Protein AF-A0A1Y1M3N1-F1 (afdb_monomer)

Nearest PDB structures (foldseek):
  8trt-assembly2_D  TM=4.903E-01  e=4.938E-02  Homo sapiens

Radius of gyration: 24.14 Å; Cα contacts (8 Å, |Δi|>4): 276; chains: 1; bounding box: 66×40×67 Å

Secondary structure (DSSP, 8-state):
---PPPP-------S-HHHHHHHHHHHSTTTS--PPEEE-S-SGGGGGGSTTS--B-TTEEEEEETTT--EEEEEPTTEEE-SBTT-EEEPPTTEEE-STT-EEEPSSTTEEEPSS-BSGGGEEEPTTEEE-TTS-EEEHHHHHHHHHTSS---

Sequence (154 aa):
MLSSSPGEYYSYLLDSFEEFESLARRALHVDIKDGDYLSLGSSAPCNKLCATGNCCDDNAVCTCGTSTGHYTCLCNPGYYGSGLRNSCFACPSGSFADGPNSCLPCPDVHHVTTPPALGIKSCQCKTGYRATDRNGCESKLTFFRGIALAGVVH

pLDDT: mean 74.75, std 17.83, range [34.12, 93.56]

Structure (mmCIF, N/CA/C/O backbone):
data_AF-A0A1Y1M3N1-F1
#
_entry.id   AF-A0A1Y1M3N1-F1
#
loop_
_atom_site.group_PDB
_atom_site.id
_atom_site.type_symbol
_atom_site.label_atom_id
_atom_site.label_alt_id
_atom_site.label_comp_id
_atom_site.label_asym_id
_atom_site.label_entity_id
_atom_site.label_seq_id
_atom_site.pdbx_PDB_ins_code
_atom_site.Cartn_x
_atom_site.Cartn_y
_atom_site.Cartn_z
_atom_site.occupancy
_atom_site.B_iso_or_equiv
_atom_site.auth_seq_id
_atom_site.auth_comp_id
_atom_site.auth_asym_id
_atom_site.auth_at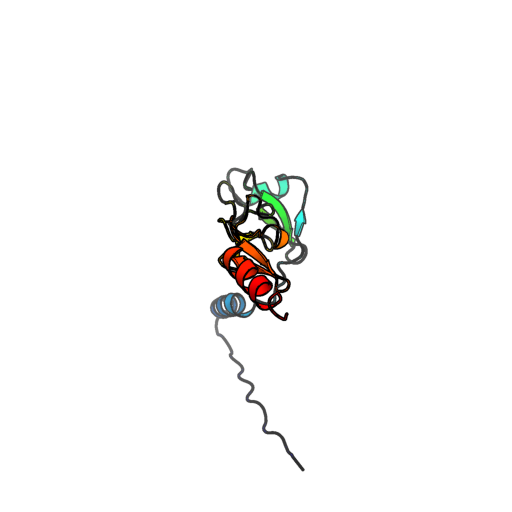om_id
_atom_site.pdbx_PDB_model_num
ATOM 1 N N . MET A 1 1 ? 32.791 -8.042 45.877 1.00 34.12 1 MET A N 1
ATOM 2 C CA . MET A 1 1 ? 33.161 -7.836 44.464 1.00 34.12 1 MET A CA 1
ATOM 3 C C . MET A 1 1 ? 32.311 -8.782 43.632 1.00 34.12 1 MET A C 1
ATOM 5 O O . MET A 1 1 ? 32.522 -9.984 43.720 1.00 34.12 1 MET A O 1
ATOM 9 N N . LEU A 1 2 ? 31.284 -8.265 42.949 1.00 37.31 2 LEU A N 1
ATOM 10 C CA . LEU A 1 2 ? 30.498 -9.035 41.981 1.00 37.31 2 LEU A CA 1
ATOM 11 C C . LEU A 1 2 ? 31.353 -9.220 40.723 1.00 37.31 2 LEU A C 1
ATOM 13 O O . LEU A 1 2 ? 31.796 -8.230 40.148 1.00 37.31 2 LEU A O 1
ATOM 17 N N . SER A 1 3 ? 31.573 -10.465 40.311 1.00 35.78 3 SER A N 1
ATOM 18 C CA . SER A 1 3 ? 32.058 -10.796 38.972 1.00 35.78 3 SER A CA 1
ATOM 19 C C . SER A 1 3 ? 30.894 -11.454 38.243 1.00 35.78 3 SER A C 1
ATOM 21 O O . SER A 1 3 ? 30.459 -12.537 38.634 1.00 35.78 3 SER A O 1
ATOM 23 N N . SER A 1 4 ? 30.317 -10.749 37.273 1.00 47.94 4 SER A N 1
ATOM 24 C CA . SER A 1 4 ? 29.205 -11.245 36.462 1.00 47.94 4 SER A CA 1
ATOM 25 C C . SER A 1 4 ? 29.659 -12.443 35.621 1.00 47.94 4 SER A C 1
ATOM 27 O O . SER A 1 4 ? 30.760 -12.437 35.072 1.00 47.94 4 SER A O 1
ATOM 29 N N . SER A 1 5 ? 28.814 -13.469 35.526 1.00 55.81 5 SER A N 1
ATOM 30 C CA . SER A 1 5 ? 29.020 -14.637 34.668 1.00 55.81 5 SER A CA 1
ATOM 31 C C . SER A 1 5 ? 29.137 -14.221 33.192 1.00 55.81 5 SER A C 1
ATOM 33 O O . SER A 1 5 ? 28.406 -13.325 32.760 1.00 55.81 5 SER A O 1
ATOM 35 N N . PRO A 1 6 ? 30.030 -14.844 32.399 1.00 52.22 6 PRO A N 1
ATOM 36 C CA . PRO A 1 6 ? 30.102 -14.563 30.975 1.00 52.22 6 PRO A CA 1
ATOM 37 C C . PRO A 1 6 ? 28.817 -15.053 30.302 1.00 52.22 6 PRO A C 1
ATOM 39 O O . PRO A 1 6 ? 28.417 -16.202 30.478 1.00 52.22 6 PRO A O 1
ATOM 42 N N . GLY A 1 7 ? 28.153 -14.160 29.567 1.00 46.22 7 GLY A N 1
ATOM 43 C CA . GLY A 1 7 ? 27.030 -14.524 28.712 1.00 46.22 7 GLY A CA 1
ATOM 44 C C . GLY A 1 7 ? 27.517 -15.457 27.609 1.00 46.22 7 GLY A C 1
ATOM 45 O O . GLY A 1 7 ? 28.456 -15.120 26.889 1.00 46.22 7 GLY A O 1
ATOM 46 N N . GLU A 1 8 ? 26.897 -16.628 27.513 1.00 49.09 8 GLU A N 1
ATOM 47 C CA . GLU A 1 8 ? 27.147 -17.623 26.473 1.00 49.09 8 GLU A CA 1
ATOM 48 C C . GLU A 1 8 ? 26.954 -16.982 25.087 1.00 49.09 8 GLU A C 1
ATOM 50 O O . GLU A 1 8 ? 25.835 -16.686 24.664 1.00 49.09 8 GLU A O 1
ATOM 55 N N . TYR A 1 9 ? 28.058 -16.726 24.383 1.00 51.78 9 TYR A N 1
ATOM 56 C CA . TYR A 1 9 ? 28.035 -16.336 22.976 1.00 51.78 9 TYR A CA 1
ATOM 57 C C . TYR A 1 9 ? 27.893 -17.606 22.135 1.00 51.78 9 TYR A C 1
ATOM 59 O O . TYR A 1 9 ? 28.860 -18.337 21.933 1.00 51.78 9 TYR A O 1
ATOM 67 N N . TYR A 1 10 ? 26.688 -17.869 21.633 1.00 54.44 10 TYR A N 1
ATOM 68 C CA . TYR A 1 10 ? 26.460 -18.932 20.657 1.00 54.44 10 TYR A CA 1
ATOM 69 C C . TYR A 1 10 ? 26.847 -18.427 19.263 1.00 54.44 10 TYR A C 1
ATOM 71 O O . TYR A 1 10 ? 26.125 -17.632 18.6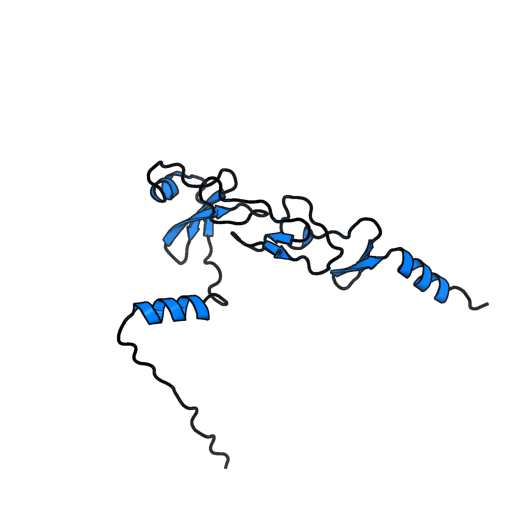60 1.00 54.44 10 TYR A O 1
ATOM 79 N N . SER A 1 11 ? 27.998 -18.862 18.747 1.00 53.69 11 SER A N 1
ATOM 80 C CA . SER A 1 11 ? 28.362 -18.674 17.343 1.00 53.69 11 SER A CA 1
ATOM 81 C C . SER A 1 11 ? 27.887 -19.876 16.528 1.00 53.69 11 SER A C 1
ATOM 83 O O . SER A 1 11 ? 28.303 -21.010 16.754 1.00 53.69 11 SER A O 1
ATOM 85 N N . TYR A 1 12 ? 27.004 -19.625 15.565 1.00 51.41 12 TYR A N 1
ATOM 86 C CA . TYR A 1 12 ? 26.579 -20.625 14.590 1.00 51.41 12 TYR A CA 1
ATOM 87 C C . TYR A 1 12 ? 27.337 -20.371 13.288 1.00 51.41 12 TYR A C 1
ATOM 89 O O . TYR A 1 12 ? 27.142 -19.344 12.640 1.00 51.41 12 TYR A O 1
ATOM 97 N N . LEU A 1 13 ? 28.230 -21.289 12.924 1.00 52.56 13 LEU A N 1
ATOM 98 C CA . LEU A 1 13 ? 28.787 -21.366 11.576 1.00 52.56 13 LEU A CA 1
ATOM 99 C C . LEU A 1 13 ? 27.822 -22.205 10.741 1.00 52.56 13 LEU A C 1
ATOM 101 O O . LEU A 1 13 ? 27.695 -23.403 10.975 1.00 52.56 13 LEU A O 1
ATOM 105 N N . LEU A 1 14 ? 27.104 -21.563 9.822 1.00 52.31 14 LEU A N 1
ATOM 106 C CA . LEU A 1 14 ? 26.238 -22.257 8.873 1.00 52.31 14 LEU A CA 1
ATOM 107 C C . LEU A 1 14 ? 27.027 -22.537 7.592 1.00 52.31 14 LEU A C 1
ATOM 109 O O . LEU A 1 14 ? 27.662 -21.637 7.045 1.00 52.31 14 LEU A O 1
ATOM 113 N N . ASP A 1 15 ? 26.965 -23.781 7.119 1.00 57.00 15 ASP A N 1
ATOM 114 C CA . ASP A 1 15 ? 27.661 -24.258 5.915 1.00 57.00 15 ASP A CA 1
ATOM 115 C C . ASP A 1 15 ? 27.052 -23.723 4.603 1.00 57.00 15 ASP A C 1
ATOM 117 O O . ASP A 1 15 ? 27.655 -23.855 3.537 1.00 57.00 15 ASP A O 1
ATOM 121 N N . SER A 1 16 ? 25.871 -23.090 4.646 1.00 56.81 16 SER A N 1
ATOM 122 C CA . SER A 1 16 ? 25.242 -22.495 3.463 1.00 56.81 16 SER A CA 1
ATOM 123 C C . SER A 1 16 ? 24.483 -21.199 3.769 1.00 56.81 16 SER A C 1
ATOM 125 O O . SER A 1 16 ? 23.868 -21.027 4.822 1.00 56.81 16 SER A O 1
ATOM 127 N N . PHE A 1 17 ? 24.532 -20.266 2.817 1.00 57.75 17 PHE A N 1
ATOM 128 C CA . PHE A 1 17 ? 23.935 -18.929 2.923 1.00 57.75 17 PHE A CA 1
ATOM 129 C C . PHE A 1 17 ? 22.392 -18.947 2.849 1.00 57.75 17 PHE A C 1
ATOM 131 O O . PHE A 1 17 ? 21.744 -17.987 3.258 1.00 57.75 17 PHE A O 1
ATOM 138 N N . GLU A 1 18 ? 21.804 -20.045 2.362 1.00 57.31 18 GLU A N 1
ATOM 139 C CA . GLU A 1 18 ? 20.361 -20.199 2.128 1.00 57.31 18 GLU A CA 1
ATOM 140 C C . GLU A 1 18 ? 19.569 -20.320 3.443 1.00 57.31 18 GLU A C 1
ATOM 142 O O . GLU A 1 18 ? 18.541 -19.664 3.633 1.00 57.31 18 GLU A O 1
ATOM 147 N N . GLU A 1 19 ? 20.089 -21.073 4.418 1.00 52.59 19 GLU A N 1
ATOM 148 C CA . GLU A 1 19 ? 19.471 -21.164 5.746 1.00 52.59 19 GLU A CA 1
ATOM 149 C C . GLU A 1 19 ? 19.604 -19.849 6.525 1.00 52.59 19 GLU A C 1
ATOM 151 O O . GLU A 1 19 ? 18.653 -19.440 7.200 1.00 52.59 19 GLU A O 1
ATOM 156 N N . PHE A 1 20 ? 20.722 -19.129 6.364 1.00 58.88 20 PHE A N 1
ATOM 157 C CA . PHE A 1 20 ? 20.910 -17.802 6.958 1.00 58.88 20 PHE A CA 1
ATOM 158 C C . PHE A 1 20 ? 19.911 -16.783 6.395 1.00 58.88 20 PHE A C 1
ATOM 160 O O . PHE A 1 20 ? 19.328 -16.012 7.153 1.00 58.88 20 PHE A O 1
ATOM 167 N N . GLU A 1 21 ? 19.650 -16.810 5.086 1.00 54.72 21 GLU A N 1
ATOM 168 C CA . GLU A 1 21 ? 18.663 -15.944 4.433 1.00 54.72 21 GLU A CA 1
ATOM 169 C C . GLU A 1 21 ? 17.241 -16.205 4.954 1.00 54.72 21 GLU A C 1
ATOM 171 O O . GLU A 1 21 ? 16.486 -15.262 5.197 1.00 54.72 21 GLU A O 1
ATOM 176 N N . SER A 1 22 ? 16.881 -17.469 5.202 1.00 55.78 22 SER A N 1
ATOM 177 C CA . SER A 1 22 ? 15.572 -17.830 5.764 1.00 55.78 22 SER A CA 1
ATOM 178 C C . SER A 1 22 ? 15.392 -17.354 7.217 1.00 55.78 22 SER A C 1
ATOM 180 O O . SER A 1 22 ? 14.335 -16.824 7.578 1.00 55.78 22 SER A O 1
ATOM 182 N N . LEU A 1 23 ? 16.446 -17.463 8.036 1.00 52.00 23 LEU A N 1
ATOM 183 C CA . LEU A 1 23 ? 16.475 -17.009 9.429 1.00 52.00 23 LEU A CA 1
ATOM 184 C C . LEU A 1 23 ? 16.499 -15.481 9.529 1.00 52.00 23 LEU A C 1
ATOM 186 O O . LEU A 1 23 ? 15.720 -14.912 10.293 1.00 52.00 23 LEU A O 1
ATOM 190 N N . ALA A 1 24 ? 17.312 -14.810 8.711 1.00 56.72 24 ALA A N 1
ATOM 191 C CA . ALA A 1 24 ? 17.351 -13.355 8.614 1.00 56.72 24 ALA A CA 1
ATOM 192 C C . ALA A 1 24 ? 16.008 -12.794 8.121 1.00 56.72 24 ALA A C 1
ATOM 194 O O . ALA A 1 24 ? 15.491 -11.843 8.702 1.00 56.72 24 ALA A O 1
ATOM 195 N N . ARG A 1 25 ? 15.363 -13.423 7.128 1.00 55.12 25 ARG A N 1
ATOM 196 C CA . ARG A 1 25 ? 14.015 -13.023 6.691 1.00 55.12 25 ARG A CA 1
ATOM 197 C C . ARG A 1 25 ? 12.973 -13.176 7.795 1.00 55.12 25 ARG A C 1
ATOM 199 O O . ARG A 1 25 ? 12.087 -12.337 7.883 1.00 55.12 25 ARG A O 1
ATOM 206 N N . ARG A 1 26 ? 13.062 -14.195 8.653 1.00 52.09 26 ARG A N 1
ATOM 207 C CA . ARG A 1 26 ? 12.084 -14.402 9.734 1.00 52.09 26 ARG A CA 1
ATOM 208 C C . ARG A 1 26 ? 12.343 -13.529 10.969 1.00 52.09 26 ARG A C 1
ATOM 210 O O . ARG A 1 26 ? 11.383 -13.123 11.613 1.00 52.09 26 ARG A O 1
ATOM 217 N N . ALA A 1 27 ? 13.605 -13.246 11.294 1.00 46.75 27 ALA A N 1
ATOM 218 C CA . ALA A 1 27 ? 13.995 -12.502 12.494 1.00 46.75 27 ALA A CA 1
ATOM 219 C C . ALA A 1 27 ? 14.104 -10.980 12.283 1.00 46.75 27 ALA A C 1
ATOM 221 O O . ALA A 1 27 ? 13.883 -10.229 13.226 1.00 46.75 27 ALA A O 1
ATOM 222 N N . LEU A 1 28 ? 14.412 -10.511 11.067 1.00 48.47 28 LEU A N 1
ATOM 223 C CA . LEU A 1 28 ? 14.685 -9.090 10.796 1.00 48.47 28 LEU A CA 1
ATOM 224 C C . LEU A 1 28 ? 13.483 -8.308 10.232 1.00 48.47 28 LEU A C 1
ATOM 226 O O . LEU A 1 28 ? 13.585 -7.105 10.009 1.00 48.47 28 LEU A O 1
ATOM 230 N N . HIS A 1 29 ? 12.330 -8.955 10.034 1.00 52.72 29 HIS A N 1
ATOM 231 C CA . HIS A 1 29 ? 11.128 -8.312 9.477 1.00 52.72 29 HIS A CA 1
ATOM 232 C C . HIS A 1 29 ? 10.360 -7.411 10.457 1.00 52.72 29 HIS A C 1
ATOM 234 O O . HIS A 1 29 ? 9.329 -6.859 10.084 1.00 52.72 29 HIS A O 1
ATOM 240 N N . VAL A 1 30 ? 10.827 -7.264 11.700 1.00 46.06 30 VAL A N 1
ATOM 241 C CA . VAL A 1 30 ? 10.167 -6.406 12.700 1.00 46.06 30 VAL A CA 1
ATOM 242 C C . VAL A 1 30 ? 10.818 -5.015 12.781 1.00 46.06 30 VAL A C 1
ATOM 244 O O . VAL A 1 30 ? 10.135 -4.056 13.123 1.00 46.06 30 VAL A O 1
ATOM 247 N N . ASP A 1 31 ? 12.090 -4.876 12.377 1.00 41.03 31 ASP A N 1
ATOM 248 C CA . ASP A 1 31 ? 12.854 -3.619 12.488 1.00 41.03 31 ASP A CA 1
ATOM 249 C C . ASP A 1 31 ? 13.414 -3.081 11.162 1.00 41.03 31 ASP A C 1
ATOM 251 O O . ASP A 1 31 ? 13.922 -1.955 11.127 1.00 41.03 31 ASP A O 1
ATOM 255 N N . ILE A 1 32 ? 13.305 -3.819 10.048 1.00 45.81 32 ILE A N 1
ATOM 256 C CA . ILE A 1 32 ? 13.466 -3.192 8.733 1.00 45.81 32 ILE A CA 1
ATOM 257 C C . ILE A 1 32 ? 12.242 -2.302 8.555 1.00 45.81 32 ILE A C 1
ATOM 259 O O . ILE A 1 32 ? 11.183 -2.751 8.126 1.00 45.81 32 ILE A O 1
ATOM 263 N N . LYS A 1 33 ? 12.388 -1.025 8.924 1.00 47.56 33 LYS A N 1
ATOM 264 C CA . LYS A 1 33 ? 11.523 0.027 8.404 1.00 47.56 33 LYS A CA 1
ATOM 265 C C . LYS A 1 33 ? 11.469 -0.202 6.907 1.00 47.56 33 LYS A C 1
ATOM 267 O O . LYS A 1 33 ? 12.521 -0.153 6.273 1.00 47.56 33 LYS A O 1
ATOM 272 N N . ASP A 1 34 ? 10.289 -0.548 6.401 1.00 54.25 34 ASP A N 1
ATOM 273 C CA . ASP A 1 34 ? 10.023 -0.680 4.975 1.00 54.25 34 ASP A CA 1
ATOM 274 C C . ASP A 1 34 ? 10.661 0.553 4.323 1.00 54.25 34 ASP A C 1
ATOM 276 O O . ASP A 1 34 ? 10.259 1.677 4.630 1.00 54.25 34 ASP A O 1
ATOM 280 N N . GLY A 1 35 ? 11.801 0.354 3.645 1.00 57.03 35 GLY A N 1
ATOM 281 C CA . GLY A 1 35 ? 12.737 1.449 3.370 1.00 57.03 35 GLY A CA 1
ATOM 282 C C . GLY A 1 35 ? 12.020 2.573 2.636 1.00 57.03 35 GLY A C 1
ATOM 283 O O . GLY A 1 35 ? 11.109 2.288 1.872 1.00 57.03 35 GLY A O 1
ATOM 284 N N . ASP A 1 36 ? 12.385 3.838 2.856 1.00 73.88 36 ASP A N 1
ATOM 285 C CA . ASP A 1 36 ? 11.640 4.958 2.272 1.00 73.88 36 ASP A CA 1
ATOM 286 C C . ASP A 1 36 ? 11.421 4.748 0.763 1.00 73.88 36 ASP A C 1
ATOM 288 O O . ASP A 1 36 ? 12.379 4.572 0.002 1.00 73.88 36 ASP A O 1
ATOM 292 N N . TYR A 1 37 ? 10.161 4.737 0.324 1.00 80.62 37 TYR A N 1
ATOM 293 C CA . TYR A 1 37 ? 9.815 4.557 -1.083 1.00 80.62 37 TYR A CA 1
ATOM 294 C C . TYR A 1 37 ? 9.549 5.900 -1.733 1.00 80.62 37 TYR A C 1
ATOM 296 O O . TYR A 1 37 ? 8.669 6.655 -1.318 1.00 80.62 37 TYR A O 1
ATOM 304 N N . LEU A 1 38 ? 10.267 6.166 -2.818 1.00 84.88 38 LEU A N 1
ATOM 305 C CA . LEU A 1 38 ? 10.029 7.343 -3.634 1.00 84.88 38 LEU A CA 1
ATOM 306 C C . LEU A 1 38 ? 9.070 6.997 -4.772 1.00 84.88 38 LEU A C 1
ATOM 308 O O . LEU A 1 38 ? 9.374 6.150 -5.612 1.00 84.88 38 LEU A O 1
ATOM 312 N N . SER A 1 39 ? 7.928 7.680 -4.824 1.00 87.12 39 SER A N 1
ATOM 313 C CA . SER A 1 39 ? 7.009 7.594 -5.964 1.00 87.12 39 SER A CA 1
ATOM 314 C C . SER A 1 39 ? 7.645 8.212 -7.209 1.00 87.12 39 SER A C 1
ATOM 316 O O . SER A 1 39 ? 8.077 9.362 -7.179 1.00 87.12 39 SER A O 1
ATOM 318 N N . LEU A 1 40 ? 7.688 7.460 -8.313 1.00 85.62 40 LEU A N 1
ATOM 319 C CA . LEU A 1 40 ? 8.401 7.870 -9.531 1.00 85.62 40 LEU A CA 1
ATOM 320 C C . LEU A 1 40 ? 7.541 8.662 -10.524 1.00 85.62 40 LEU A C 1
ATOM 322 O O . LEU A 1 40 ? 8.056 9.145 -11.529 1.00 85.62 40 LEU A O 1
ATOM 326 N N . GLY A 1 41 ? 6.228 8.764 -10.293 1.00 82.62 41 GLY A N 1
ATOM 327 C CA . GLY A 1 41 ? 5.290 9.470 -11.179 1.00 82.62 41 GLY A CA 1
ATOM 328 C C . GLY A 1 41 ? 5.114 8.846 -12.573 1.00 82.62 41 GLY A C 1
ATOM 329 O O . GLY A 1 41 ? 4.360 9.369 -13.387 1.00 82.62 41 GLY A O 1
ATOM 330 N N . SER A 1 42 ? 5.789 7.729 -12.858 1.00 87.31 42 SER A N 1
ATOM 331 C CA . SER A 1 42 ? 5.722 6.982 -14.114 1.00 87.31 42 SER A CA 1
ATOM 332 C C . SER A 1 42 ? 5.841 5.484 -13.843 1.00 87.31 42 SER A C 1
ATOM 334 O O . SER A 1 42 ? 6.622 5.064 -12.991 1.00 87.31 42 SER A O 1
ATOM 336 N N . SER A 1 43 ? 5.094 4.671 -14.592 1.00 87.88 43 SER A N 1
ATOM 337 C CA . SER A 1 43 ? 5.143 3.204 -14.521 1.00 87.88 43 SER A CA 1
ATOM 338 C C . SER A 1 43 ? 6.284 2.589 -15.339 1.00 87.88 43 SER A C 1
ATOM 340 O O . SER A 1 43 ? 6.576 1.404 -15.184 1.00 87.88 43 SER A O 1
ATOM 342 N N . ALA A 1 44 ? 6.967 3.376 -16.183 1.00 90.50 44 ALA A N 1
ATOM 343 C CA . ALA A 1 44 ? 7.999 2.876 -17.093 1.00 90.50 44 ALA A CA 1
ATOM 344 C C . ALA A 1 44 ? 9.133 2.085 -16.402 1.00 90.50 44 ALA A C 1
ATOM 346 O O . ALA A 1 44 ? 9.499 1.028 -16.922 1.00 90.50 44 ALA A O 1
ATOM 347 N N . PRO A 1 45 ? 9.661 2.506 -15.233 1.00 91.00 45 PRO A N 1
ATOM 348 C CA . PRO A 1 45 ? 10.680 1.740 -14.509 1.00 91.00 45 PRO A CA 1
ATOM 349 C C . PRO A 1 45 ? 10.169 0.376 -14.024 1.00 91.00 45 PRO A C 1
ATOM 351 O O . PRO A 1 45 ? 10.894 -0.617 -14.081 1.00 91.00 45 PRO A O 1
ATOM 354 N N . CYS A 1 46 ? 8.896 0.304 -13.630 1.00 92.88 46 CYS A N 1
ATOM 355 C CA . CYS A 1 46 ? 8.253 -0.919 -13.154 1.00 92.88 46 CYS A CA 1
ATOM 356 C C . CYS A 1 46 ? 7.800 -1.858 -14.281 1.00 92.88 46 CYS A C 1
ATOM 358 O O . CYS A 1 46 ? 7.466 -3.009 -14.015 1.00 92.88 46 CYS A O 1
ATOM 360 N N . ASN A 1 47 ? 7.831 -1.436 -15.549 1.00 91.88 47 ASN A N 1
ATOM 361 C CA . ASN A 1 47 ? 7.455 -2.297 -16.678 1.00 91.88 47 ASN A CA 1
ATOM 362 C C . ASN A 1 47 ? 8.365 -3.520 -16.845 1.00 91.88 47 ASN A C 1
ATOM 364 O O . ASN A 1 47 ? 7.975 -4.472 -17.510 1.00 91.88 47 ASN A O 1
ATOM 368 N N . LYS A 1 48 ? 9.562 -3.505 -16.246 1.00 90.00 48 LYS A N 1
ATOM 369 C CA . LYS A 1 48 ? 10.495 -4.640 -16.254 1.00 90.00 48 LYS A CA 1
ATOM 370 C C . LYS A 1 48 ? 10.207 -5.679 -15.166 1.00 90.00 48 LYS A C 1
ATOM 372 O O . LYS A 1 48 ? 10.861 -6.715 -15.150 1.00 90.00 48 LYS A O 1
ATOM 377 N N . LEU A 1 49 ? 9.248 -5.422 -14.273 1.00 89.56 49 LEU A N 1
ATOM 378 C CA . LEU A 1 49 ? 8.870 -6.354 -13.204 1.00 89.56 49 LEU A CA 1
ATOM 379 C C . LEU A 1 49 ? 8.060 -7.557 -13.724 1.00 89.56 49 LEU A C 1
ATOM 381 O O . LEU A 1 49 ? 7.843 -8.516 -12.992 1.00 89.56 49 LEU A O 1
ATOM 385 N N . CYS A 1 50 ? 7.608 -7.519 -14.979 1.00 89.25 50 CYS A N 1
ATOM 386 C CA . CYS A 1 50 ? 6.813 -8.558 -15.623 1.00 89.25 50 CYS A CA 1
ATOM 387 C C . CYS A 1 50 ? 7.066 -8.578 -17.140 1.00 89.25 50 CYS A C 1
ATOM 389 O O . CYS A 1 50 ? 7.525 -7.597 -17.720 1.00 89.25 50 CYS A O 1
ATOM 391 N N . ALA A 1 51 ? 6.736 -9.687 -17.808 1.00 88.88 51 ALA A N 1
ATOM 392 C CA . ALA A 1 51 ? 7.015 -9.866 -19.238 1.00 88.88 51 ALA A CA 1
ATOM 393 C C . ALA A 1 51 ? 6.136 -9.005 -20.168 1.00 88.88 51 ALA A C 1
ATOM 395 O O . ALA A 1 51 ? 6.555 -8.652 -21.266 1.00 88.88 51 ALA A O 1
ATOM 396 N N . THR A 1 52 ? 4.914 -8.669 -19.748 1.00 86.69 52 THR A N 1
ATOM 397 C CA . THR A 1 52 ? 3.928 -7.950 -20.575 1.00 86.69 52 THR A CA 1
ATOM 398 C C . THR A 1 52 ? 4.089 -6.429 -20.552 1.00 86.69 52 THR A C 1
ATOM 400 O O . THR A 1 52 ? 3.431 -5.741 -21.331 1.00 86.69 52 THR A O 1
ATOM 403 N N . GLY A 1 53 ? 4.914 -5.889 -19.648 1.00 87.00 53 GLY A N 1
ATOM 404 C CA . GLY A 1 53 ? 4.876 -4.470 -19.290 1.00 87.00 53 GLY A CA 1
ATOM 405 C C . GLY A 1 53 ? 3.580 -4.081 -18.562 1.00 87.00 53 GLY A C 1
ATOM 406 O O . GLY A 1 53 ? 2.673 -4.902 -18.406 1.00 87.00 53 GLY A O 1
ATOM 407 N N . ASN A 1 54 ? 3.503 -2.826 -18.098 1.00 88.62 54 ASN A N 1
ATOM 408 C CA . ASN A 1 54 ? 2.413 -2.295 -17.264 1.00 88.62 54 ASN A CA 1
ATOM 409 C C . ASN A 1 54 ? 2.086 -3.229 -16.090 1.00 88.62 54 ASN A C 1
ATOM 411 O O . ASN A 1 54 ? 0.997 -3.793 -15.990 1.00 88.62 54 ASN A O 1
ATOM 415 N N . CYS A 1 55 ? 3.099 -3.449 -15.253 1.00 91.88 55 CYS A N 1
ATOM 416 C CA . CYS A 1 55 ? 3.085 -4.500 -14.241 1.00 91.88 55 CYS A CA 1
ATOM 417 C C . CYS A 1 55 ? 2.336 -4.119 -12.966 1.00 91.88 55 CYS A C 1
ATOM 419 O O . CYS A 1 55 ? 1.863 -5.012 -12.268 1.00 91.88 55 CYS A O 1
ATOM 421 N N . CYS A 1 56 ? 2.250 -2.826 -12.652 1.00 92.88 56 CYS A N 1
ATOM 422 C CA . CYS A 1 56 ? 1.551 -2.359 -11.462 1.00 92.88 56 CYS A CA 1
ATOM 423 C C . CYS A 1 56 ? 0.031 -2.409 -11.655 1.00 92.88 56 CYS A C 1
ATOM 425 O O . CYS A 1 56 ? -0.467 -2.254 -12.770 1.00 92.88 56 CYS A O 1
ATOM 427 N N . ASP A 1 57 ? -0.684 -2.631 -10.555 1.00 93.56 57 ASP A N 1
ATOM 428 C CA . ASP A 1 57 ? -2.137 -2.483 -10.474 1.00 93.56 57 ASP A CA 1
ATOM 429 C C . ASP A 1 57 ? -2.589 -1.043 -10.755 1.00 93.56 57 ASP A C 1
ATOM 431 O O . ASP A 1 57 ? -1.829 -0.097 -10.543 1.00 93.56 57 ASP A O 1
ATOM 435 N N . ASP A 1 58 ? -3.852 -0.869 -11.148 1.00 92.50 58 ASP A N 1
ATOM 436 C CA . ASP A 1 58 ? -4.473 0.455 -11.284 1.00 92.50 58 ASP A CA 1
ATOM 437 C C . ASP A 1 58 ? -4.539 1.191 -9.931 1.00 92.50 58 ASP A C 1
ATOM 439 O O . ASP A 1 58 ? -4.460 2.418 -9.870 1.00 92.50 58 ASP A O 1
ATOM 443 N N . ASN A 1 59 ? -4.634 0.441 -8.828 1.00 90.38 59 ASN A N 1
ATOM 444 C CA . ASN A 1 59 ? -4.560 0.951 -7.460 1.00 90.38 59 ASN A CA 1
ATOM 445 C C . ASN A 1 59 ? -3.141 0.880 -6.879 1.00 90.38 59 ASN A C 1
ATOM 447 O O . ASN A 1 59 ? -2.997 0.857 -5.657 1.00 90.38 59 ASN A O 1
ATOM 451 N N . ALA A 1 60 ? -2.102 0.839 -7.715 1.00 90.88 60 ALA A N 1
ATOM 452 C CA . ALA A 1 60 ? -0.712 0.857 -7.280 1.00 90.88 60 ALA A CA 1
ATOM 453 C C . ALA A 1 60 ? 0.094 1.977 -7.939 1.00 90.88 60 ALA A C 1
ATOM 455 O O . ALA A 1 60 ? -0.183 2.429 -9.049 1.00 90.88 60 ALA A O 1
ATOM 456 N N . VAL A 1 61 ? 1.151 2.397 -7.251 1.00 91.00 61 VAL A N 1
ATOM 457 C CA . VAL A 1 61 ? 2.133 3.358 -7.743 1.00 91.00 61 VAL A CA 1
ATOM 458 C C . VAL A 1 61 ? 3.490 2.680 -7.895 1.00 91.00 61 VAL A C 1
ATO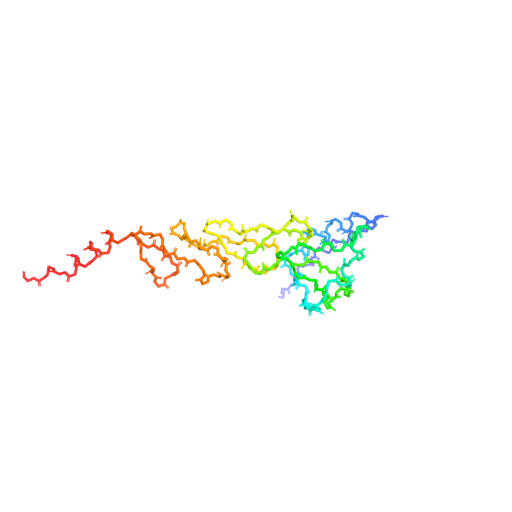M 460 O O . VAL A 1 61 ? 3.920 1.898 -7.048 1.00 91.00 61 VAL A O 1
ATOM 463 N N . CYS A 1 62 ? 4.173 2.982 -8.998 1.00 92.50 62 CYS A N 1
ATOM 464 C CA . CYS A 1 62 ? 5.552 2.560 -9.200 1.00 92.50 62 CYS A CA 1
ATOM 465 C C . CYS A 1 62 ? 6.477 3.387 -8.303 1.00 92.50 62 CYS A C 1
ATOM 467 O O . CYS A 1 62 ? 6.521 4.622 -8.402 1.00 92.50 62 CYS A O 1
ATOM 469 N N . THR A 1 63 ? 7.224 2.708 -7.440 1.00 91.12 63 THR A N 1
ATOM 470 C CA . THR A 1 63 ? 8.148 3.331 -6.498 1.00 91.12 63 THR A CA 1
ATOM 471 C C . THR A 1 63 ? 9.558 2.773 -6.637 1.00 91.12 63 THR A C 1
ATOM 473 O O . THR A 1 63 ? 9.786 1.702 -7.200 1.00 91.12 63 THR A O 1
ATOM 476 N N . CYS A 1 64 ? 10.527 3.535 -6.139 1.00 88.62 64 CYS A N 1
ATOM 477 C CA . CYS A 1 64 ? 11.899 3.093 -5.941 1.00 88.62 64 CYS A CA 1
ATOM 478 C C . CYS A 1 64 ? 12.169 3.009 -4.438 1.00 88.62 64 CYS A C 1
ATOM 480 O O . CYS A 1 64 ? 12.003 4.011 -3.738 1.00 88.62 64 CYS A O 1
ATOM 482 N N . GLY A 1 65 ? 12.578 1.840 -3.946 1.00 86.69 65 GLY A N 1
ATOM 483 C CA . GLY A 1 65 ? 13.047 1.702 -2.571 1.00 86.69 65 GLY A CA 1
ATOM 484 C C . GLY A 1 65 ? 14.382 2.423 -2.424 1.00 86.69 65 GLY A C 1
ATOM 485 O O . GLY A 1 65 ? 15.365 2.019 -3.034 1.00 86.69 65 GLY A O 1
ATOM 486 N N . THR A 1 66 ? 14.448 3.494 -1.638 1.00 81.88 66 THR A N 1
ATOM 487 C CA . THR A 1 66 ? 15.677 4.302 -1.512 1.00 81.88 66 THR A CA 1
ATOM 488 C C . THR A 1 66 ? 16.816 3.538 -0.839 1.00 81.88 66 THR A C 1
ATOM 490 O O . THR A 1 66 ? 17.979 3.761 -1.165 1.00 81.88 66 THR A O 1
ATOM 493 N N . SER A 1 67 ? 16.493 2.599 0.054 1.00 80.25 67 SER A N 1
ATOM 494 C CA . SER A 1 67 ? 17.477 1.744 0.727 1.00 80.25 67 SER A CA 1
ATOM 495 C C . SER A 1 67 ? 17.940 0.571 -0.138 1.00 80.25 67 SER A C 1
ATOM 497 O O . SER A 1 67 ? 19.073 0.121 -0.007 1.00 80.25 67 SER A O 1
ATOM 499 N N . THR A 1 68 ? 17.068 0.057 -1.008 1.00 80.31 68 THR A N 1
ATOM 500 C CA . THR A 1 68 ? 17.334 -1.147 -1.810 1.00 80.31 68 THR A CA 1
ATOM 501 C C . THR A 1 68 ? 17.772 -0.809 -3.238 1.00 80.31 68 THR A C 1
ATOM 503 O O . THR A 1 68 ? 18.418 -1.618 -3.890 1.00 80.31 68 THR A O 1
ATOM 506 N N . GLY A 1 69 ? 17.425 0.376 -3.745 1.00 83.50 69 GLY A N 1
ATOM 507 C CA . GLY A 1 69 ? 17.611 0.779 -5.141 1.00 83.50 69 GLY A CA 1
ATOM 508 C C . GLY A 1 69 ? 16.714 0.027 -6.130 1.00 83.50 69 GLY A C 1
ATOM 509 O O . GLY A 1 69 ? 16.869 0.187 -7.341 1.00 83.50 69 GLY A O 1
ATOM 510 N N . HIS A 1 70 ? 15.791 -0.805 -5.641 1.00 86.62 70 HIS A N 1
ATOM 511 C CA . HIS A 1 70 ? 14.931 -1.635 -6.473 1.00 86.62 70 HIS A CA 1
ATOM 512 C C . HIS A 1 70 ? 13.585 -0.960 -6.741 1.00 86.62 70 HIS A C 1
ATOM 514 O O . HIS A 1 70 ? 12.987 -0.335 -5.861 1.00 86.62 70 HIS A O 1
ATOM 520 N N . TYR A 1 71 ? 13.091 -1.128 -7.968 1.00 90.06 71 TYR A N 1
ATOM 521 C CA . TYR A 1 71 ? 11.741 -0.721 -8.338 1.00 90.06 71 TYR A CA 1
ATOM 522 C C . TYR A 1 71 ? 10.724 -1.735 -7.831 1.00 90.06 71 TYR A C 1
ATOM 524 O O . TYR A 1 71 ? 10.926 -2.940 -7.967 1.00 90.06 71 TYR A O 1
ATOM 532 N N . THR A 1 72 ? 9.616 -1.245 -7.292 1.00 89.81 72 THR A N 1
ATOM 533 C CA . THR A 1 72 ? 8.494 -2.080 -6.871 1.00 89.81 72 TH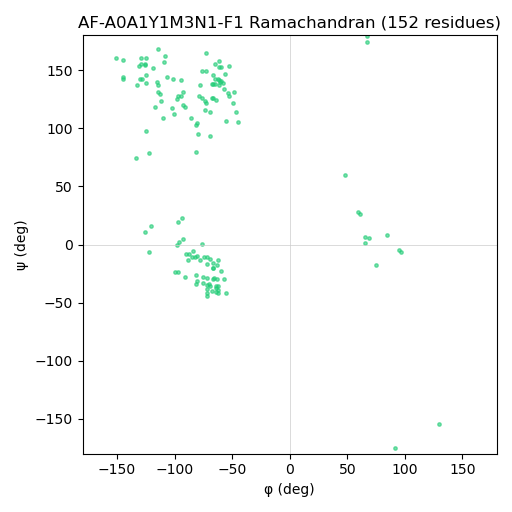R A CA 1
ATOM 534 C C . THR A 1 72 ? 7.174 -1.360 -7.125 1.00 89.81 72 THR A C 1
ATOM 536 O O . THR A 1 72 ? 7.131 -0.138 -7.265 1.00 89.81 72 THR A O 1
ATOM 539 N N . CYS A 1 73 ? 6.088 -2.119 -7.211 1.00 91.00 73 CYS A N 1
ATOM 540 C CA . CYS A 1 73 ? 4.745 -1.561 -7.227 1.00 91.00 73 CYS A CA 1
ATOM 541 C C . CYS A 1 73 ? 4.208 -1.579 -5.796 1.00 91.00 73 CYS A C 1
ATOM 543 O O . CYS A 1 73 ? 4.223 -2.622 -5.147 1.00 91.00 73 CYS A O 1
ATOM 545 N N . LEU A 1 74 ? 3.717 -0.443 -5.309 1.00 88.94 74 LEU A N 1
ATOM 546 C CA . LEU A 1 74 ? 3.092 -0.352 -3.992 1.00 88.94 74 LEU A CA 1
ATOM 547 C C . LEU A 1 74 ? 1.621 -0.016 -4.131 1.00 88.94 74 LEU A C 1
ATOM 549 O O . LEU A 1 74 ? 1.278 0.932 -4.835 1.00 88.94 74 LEU A O 1
ATOM 553 N N . CYS A 1 75 ? 0.762 -0.768 -3.442 1.00 88.50 75 CYS A N 1
ATOM 554 C CA . CYS A 1 75 ? -0.652 -0.433 -3.389 1.00 88.50 75 CYS A CA 1
ATOM 555 C C . CYS A 1 75 ? -0.856 0.944 -2.748 1.00 88.50 75 CYS A C 1
ATOM 557 O O . CYS A 1 75 ? -0.182 1.321 -1.786 1.00 88.50 75 CYS A O 1
ATOM 559 N N . ASN A 1 76 ? -1.809 1.692 -3.293 1.00 86.38 76 ASN A N 1
ATOM 560 C CA . ASN A 1 76 ? -2.212 2.980 -2.763 1.00 86.38 76 ASN A CA 1
ATOM 561 C C . ASN A 1 76 ? -2.721 2.830 -1.321 1.00 86.38 76 ASN A C 1
ATOM 563 O O . ASN A 1 76 ? -3.278 1.789 -0.957 1.00 86.38 76 ASN A O 1
ATOM 567 N N . PRO A 1 77 ? -2.602 3.885 -0.501 1.00 82.00 77 PRO A N 1
ATOM 568 C CA . PRO A 1 77 ? -3.164 3.900 0.840 1.00 82.00 77 PRO A CA 1
ATOM 569 C C . PRO A 1 77 ? -4.631 3.433 0.867 1.00 82.00 77 PRO A C 1
ATOM 571 O O . PRO A 1 77 ? -5.467 3.896 0.091 1.00 82.00 77 PRO A O 1
ATOM 574 N N . GLY A 1 78 ? -4.943 2.510 1.777 1.00 82.62 78 GLY A N 1
ATOM 575 C CA . GLY A 1 78 ? -6.259 1.868 1.895 1.00 82.62 78 GLY A CA 1
ATOM 576 C C . GLY A 1 78 ? -6.382 0.528 1.159 1.00 82.62 78 GLY A C 1
ATOM 577 O O . GLY A 1 78 ? -7.413 -0.134 1.304 1.00 82.62 78 GLY A O 1
ATOM 578 N N . TYR A 1 79 ? -5.349 0.123 0.415 1.00 86.31 79 TYR A N 1
ATOM 579 C CA . TYR A 1 79 ? -5.266 -1.152 -0.291 1.00 86.31 79 TYR A CA 1
ATOM 580 C C . TYR A 1 79 ? -4.085 -1.995 0.203 1.00 86.31 79 TYR A C 1
ATOM 582 O O . TYR A 1 79 ? -3.061 -1.468 0.635 1.00 86.31 79 TYR A O 1
ATOM 590 N N . TYR A 1 80 ? -4.222 -3.315 0.098 1.00 85.31 80 TYR A N 1
ATOM 591 C CA . TYR A 1 80 ? -3.197 -4.293 0.441 1.00 85.31 80 TYR A CA 1
ATOM 592 C C . TYR A 1 80 ? -2.962 -5.290 -0.695 1.00 85.31 80 TYR A C 1
ATOM 594 O O . TYR A 1 80 ? -3.825 -5.482 -1.554 1.00 85.31 80 TYR A O 1
ATOM 602 N N . GLY A 1 81 ? -1.806 -5.956 -0.670 1.00 87.19 81 GLY A N 1
ATOM 603 C CA . GLY A 1 81 ? -1.442 -7.006 -1.619 1.00 87.19 81 GLY A CA 1
ATOM 604 C C . GLY A 1 81 ? -0.060 -6.797 -2.232 1.00 87.19 81 GLY A C 1
ATOM 605 O O . GLY A 1 81 ? 0.802 -6.212 -1.597 1.00 87.19 81 GLY A O 1
ATOM 606 N N . SER A 1 82 ? 0.204 -7.323 -3.430 1.00 86.38 82 SER A N 1
ATOM 607 C CA . SER A 1 82 ? 1.566 -7.301 -3.999 1.00 86.38 82 SER A CA 1
ATOM 608 C C . SER A 1 82 ? 1.905 -6.035 -4.791 1.00 86.38 82 SER A C 1
ATOM 610 O O . SER A 1 82 ? 3.038 -5.888 -5.240 1.00 86.38 82 SER A O 1
ATOM 612 N N . GLY A 1 83 ? 0.932 -5.151 -5.040 1.00 89.69 83 GLY A N 1
ATOM 613 C CA . GLY A 1 83 ? 1.103 -3.987 -5.917 1.00 89.69 83 GLY A CA 1
ATOM 614 C C . GLY A 1 83 ? 1.123 -4.312 -7.414 1.00 89.69 83 GLY A C 1
ATOM 615 O O . GLY A 1 83 ? 0.928 -3.423 -8.243 1.00 89.69 83 GLY A O 1
ATOM 616 N N . LEU A 1 84 ? 1.340 -5.576 -7.781 1.00 90.44 84 LEU A N 1
ATOM 617 C CA . LEU A 1 84 ? 1.262 -6.037 -9.161 1.00 90.44 84 LEU A CA 1
ATOM 618 C C . LEU A 1 84 ? -0.189 -6.091 -9.642 1.00 90.44 84 LEU A C 1
ATOM 620 O O . LEU A 1 84 ? -1.141 -6.052 -8.867 1.00 90.44 84 LEU A O 1
ATOM 624 N N . ARG A 1 85 ? -0.351 -6.193 -10.954 1.00 91.81 85 ARG A N 1
ATOM 625 C CA . ARG A 1 85 ? -1.640 -6.135 -11.634 1.00 91.81 85 ARG A CA 1
ATOM 626 C C . ARG A 1 85 ? -2.675 -7.127 -11.085 1.00 91.81 85 ARG A C 1
ATOM 628 O O . ARG A 1 85 ? -2.412 -8.325 -11.004 1.00 91.81 85 ARG A O 1
ATOM 635 N N . ASN A 1 86 ? -3.875 -6.618 -10.804 1.00 90.88 86 ASN A N 1
ATOM 636 C CA . ASN A 1 86 ? -4.997 -7.301 -10.150 1.00 90.88 86 ASN A CA 1
ATOM 637 C C . ASN A 1 86 ? -4.675 -7.830 -8.744 1.00 90.88 86 ASN A C 1
ATOM 639 O O . ASN A 1 86 ? -5.250 -8.830 -8.311 1.00 90.88 86 ASN A O 1
ATOM 643 N N . SER A 1 87 ? -3.739 -7.195 -8.042 1.00 91.69 87 SER A N 1
ATOM 644 C CA . SER A 1 87 ? -3.285 -7.641 -6.726 1.00 91.69 87 SER A CA 1
ATOM 645 C C . SER A 1 87 ? -3.380 -6.566 -5.649 1.00 91.69 87 SER A C 1
ATOM 647 O O . SER A 1 87 ? -2.849 -6.794 -4.563 1.00 91.69 87 SER A O 1
ATOM 649 N N . CYS A 1 88 ? -4.046 -5.437 -5.898 1.00 90.38 88 CYS A N 1
ATOM 650 C CA . CYS A 1 88 ? -4.396 -4.488 -4.843 1.00 90.38 88 CYS A CA 1
ATOM 651 C C . CYS A 1 88 ? -5.870 -4.621 -4.459 1.00 90.38 88 CYS A C 1
ATOM 653 O O . CYS A 1 88 ? -6.767 -4.361 -5.258 1.00 90.38 88 CYS A O 1
ATOM 655 N N . PHE A 1 89 ? -6.119 -4.988 -3.204 1.00 89.12 89 PHE A N 1
ATOM 656 C CA . PHE A 1 89 ? -7.455 -5.188 -2.647 1.00 89.12 89 PHE A CA 1
ATOM 657 C C . PHE A 1 89 ? -7.724 -4.167 -1.547 1.00 89.12 89 PHE A C 1
ATOM 659 O O . PHE A 1 89 ? -6.837 -3.866 -0.755 1.00 89.12 89 PHE A O 1
ATOM 666 N N . ALA A 1 90 ? -8.935 -3.616 -1.486 1.00 89.50 90 ALA A N 1
ATOM 667 C CA . ALA A 1 90 ? -9.293 -2.667 -0.434 1.00 89.50 90 ALA A CA 1
ATOM 668 C C . ALA A 1 90 ? -9.283 -3.352 0.941 1.00 89.50 90 ALA A C 1
ATOM 670 O O . ALA A 1 90 ? -9.723 -4.498 1.067 1.00 89.50 90 ALA A O 1
ATOM 671 N N . CYS A 1 91 ? -8.826 -2.646 1.979 1.00 88.25 91 CYS A N 1
ATOM 672 C CA . CYS A 1 91 ? -8.868 -3.182 3.337 1.00 88.25 91 CYS A CA 1
ATOM 673 C C . CYS A 1 91 ? -10.307 -3.541 3.756 1.00 88.25 91 CYS A C 1
ATOM 675 O O . CYS A 1 91 ? -11.241 -2.777 3.479 1.00 88.25 91 CYS A O 1
ATOM 677 N N . PRO A 1 92 ? -10.502 -4.675 4.453 1.00 89.00 92 PRO A N 1
ATOM 678 C CA . PRO A 1 92 ? -11.816 -5.072 4.942 1.00 89.00 92 PRO A CA 1
ATOM 679 C C . PRO A 1 92 ? -12.346 -4.082 5.989 1.00 89.00 92 PRO A C 1
ATOM 681 O O . PRO A 1 92 ? -11.585 -3.402 6.684 1.00 89.00 92 PRO A O 1
ATOM 684 N N . SER A 1 93 ? -13.673 -4.019 6.136 1.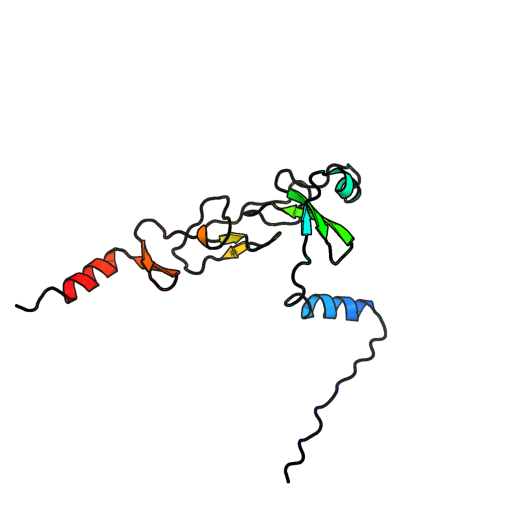00 88.75 93 SER A N 1
ATOM 685 C CA . SER A 1 93 ? -14.319 -3.139 7.115 1.00 88.75 93 SER A CA 1
ATOM 686 C C . SER A 1 93 ? -13.840 -3.417 8.541 1.00 88.75 93 SER A C 1
ATOM 688 O O . SER A 1 93 ? -13.799 -4.562 8.986 1.00 88.75 93 SER A O 1
ATOM 690 N N . GLY A 1 94 ? -13.521 -2.349 9.272 1.00 87.69 94 GLY A N 1
ATOM 691 C CA . GLY A 1 94 ? -12.926 -2.443 10.608 1.00 87.69 94 GLY A CA 1
ATOM 692 C C . GLY A 1 94 ? -11.405 -2.602 10.586 1.00 87.69 94 GLY A C 1
ATOM 693 O O . GLY A 1 94 ? -10.810 -2.830 11.633 1.00 87.69 94 GLY A O 1
ATOM 694 N N . SER A 1 95 ? -10.776 -2.474 9.416 1.00 89.56 95 SER A N 1
ATOM 695 C CA . SER A 1 95 ? -9.324 -2.376 9.253 1.00 89.56 95 SER A C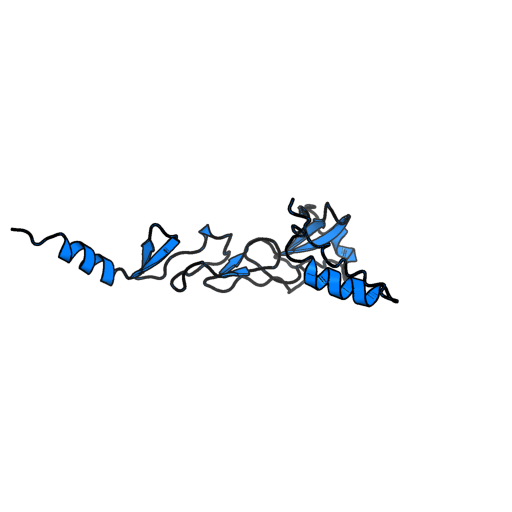A 1
ATOM 696 C C . SER A 1 95 ? -8.952 -1.125 8.460 1.00 89.56 95 SER A C 1
ATOM 698 O O . SER A 1 95 ? -9.757 -0.608 7.679 1.00 89.56 95 SER A O 1
ATOM 700 N N . PHE A 1 96 ? -7.732 -0.641 8.663 1.00 87.44 96 PHE A N 1
ATOM 701 C CA . PHE A 1 96 ? -7.146 0.495 7.960 1.00 87.44 96 PHE A CA 1
ATOM 702 C C . PHE A 1 96 ? -5.769 0.126 7.409 1.00 87.44 96 PHE A C 1
ATOM 704 O O . PHE A 1 96 ? -5.115 -0.771 7.933 1.00 87.44 96 PHE A O 1
ATOM 711 N N . ALA A 1 97 ? -5.324 0.805 6.355 1.00 83.38 97 ALA A N 1
ATOM 712 C CA . ALA A 1 97 ? -3.974 0.603 5.840 1.00 83.38 97 ALA A CA 1
ATOM 713 C C . ALA A 1 97 ? -2.953 1.352 6.707 1.00 83.38 97 ALA A C 1
ATOM 715 O O . ALA A 1 97 ? -3.108 2.558 6.926 1.00 83.38 97 ALA A O 1
ATOM 716 N N . ASP A 1 98 ? -1.918 0.644 7.159 1.00 76.00 98 ASP A N 1
ATOM 717 C CA . ASP A 1 98 ? -0.790 1.187 7.924 1.00 76.00 98 ASP A CA 1
ATOM 718 C C . ASP A 1 98 ? 0.509 0.888 7.173 1.00 76.00 98 ASP A C 1
ATOM 720 O O . ASP A 1 98 ? 1.218 -0.082 7.428 1.00 76.00 98 ASP A O 1
ATOM 724 N N . GLY A 1 99 ? 0.760 1.697 6.148 1.00 69.94 99 GLY A N 1
ATOM 725 C CA . GLY A 1 99 ? 1.869 1.492 5.226 1.00 69.94 99 GLY A CA 1
ATOM 726 C C . GLY A 1 99 ? 1.501 0.659 3.995 1.00 69.94 99 GLY A C 1
ATOM 727 O O . GLY A 1 99 ? 0.326 0.365 3.747 1.00 69.94 99 GLY A O 1
ATOM 728 N N . PRO A 1 100 ? 2.502 0.345 3.163 1.00 65.12 100 PRO A N 1
ATOM 729 C CA . PRO A 1 100 ? 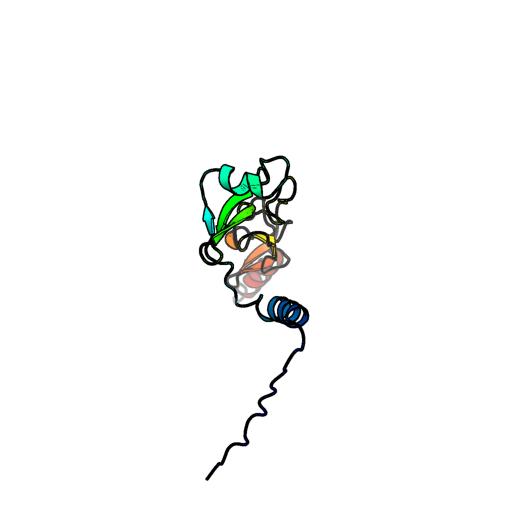2.284 -0.390 1.932 1.00 65.12 100 PRO A CA 1
ATOM 730 C C . PRO A 1 100 ? 1.846 -1.823 2.225 1.00 65.12 100 PRO A C 1
ATOM 732 O O . PRO A 1 100 ? 2.399 -2.508 3.082 1.00 65.12 100 PRO A O 1
ATOM 735 N N . ASN A 1 101 ? 0.873 -2.298 1.450 1.00 67.81 101 ASN A N 1
ATOM 736 C CA . ASN A 1 101 ? 0.544 -3.716 1.320 1.00 67.81 101 ASN A CA 1
ATOM 737 C C . ASN A 1 101 ? 0.005 -4.422 2.582 1.00 67.81 101 ASN A C 1
ATOM 739 O O . ASN A 1 101 ? -0.226 -5.631 2.523 1.00 67.81 101 ASN A O 1
ATOM 743 N N . SER A 1 102 ? -0.258 -3.711 3.685 1.00 79.06 102 SER A N 1
ATOM 744 C CA . SER A 1 102 ? -0.782 -4.297 4.925 1.00 79.06 102 SER A CA 1
ATOM 745 C C . SER A 1 102 ? -1.999 -3.541 5.472 1.00 79.06 102 SER A C 1
ATOM 747 O O . SER A 1 102 ? -2.085 -2.314 5.399 1.00 79.06 102 SER A O 1
ATOM 749 N N . CYS A 1 103 ? -2.957 -4.291 6.024 1.00 86.62 103 CYS A N 1
ATOM 750 C CA . CYS A 1 103 ? -4.101 -3.741 6.749 1.00 86.62 103 CYS A CA 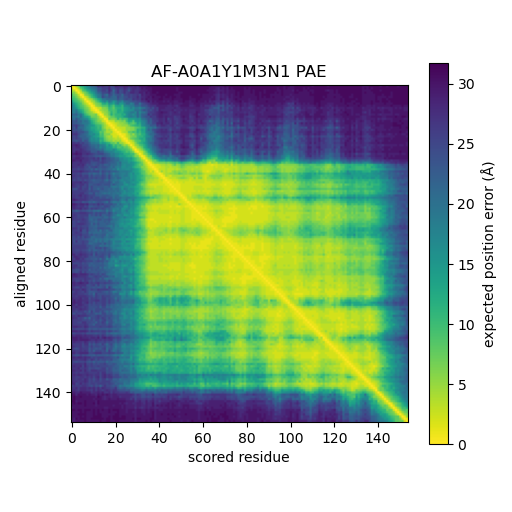1
ATOM 751 C C . CYS A 1 103 ? -3.985 -4.114 8.224 1.00 86.62 103 CYS A C 1
ATOM 753 O O . CYS A 1 103 ? -3.833 -5.291 8.558 1.00 86.62 103 CYS A O 1
ATOM 755 N N . LEU A 1 104 ? -4.124 -3.124 9.098 1.00 87.31 104 LEU A N 1
ATOM 756 C CA . LEU A 1 104 ? -4.210 -3.320 10.536 1.00 87.31 104 LEU A CA 1
ATOM 757 C C . LEU A 1 104 ? -5.663 -3.227 11.004 1.00 87.31 104 LEU A C 1
ATOM 759 O O . LEU A 1 104 ? -6.428 -2.399 10.495 1.00 87.31 104 LEU A O 1
ATOM 763 N N . PRO A 1 105 ? -6.066 -4.050 11.985 1.00 90.25 105 PRO A N 1
ATOM 764 C CA . PRO A 1 105 ? -7.381 -3.928 12.586 1.00 90.25 105 PRO A CA 1
ATOM 765 C C . PRO A 1 105 ? -7.496 -2.610 13.358 1.00 90.25 105 PRO A C 1
ATOM 767 O O . PRO A 1 105 ? -6.549 -2.140 13.991 1.00 90.25 105 PRO A O 1
ATOM 770 N N . CYS A 1 106 ? -8.691 -2.026 13.349 1.00 90.75 106 CYS A N 1
ATOM 771 C CA . CYS A 1 106 ? -9.022 -0.927 14.241 1.00 90.75 106 CYS A CA 1
ATOM 772 C C . CYS A 1 106 ? -8.923 -1.376 15.715 1.00 90.75 106 CYS A C 1
ATOM 774 O O . CYS A 1 106 ? -9.174 -2.539 16.031 1.00 90.75 106 CYS A O 1
ATOM 776 N N . PRO A 1 107 ? -8.638 -0.452 16.647 1.00 90.75 107 PRO A N 1
ATOM 777 C CA . PRO A 1 107 ? -8.362 -0.774 18.052 1.00 90.75 107 PRO A CA 1
ATOM 778 C C . PRO A 1 107 ? -9.578 -1.279 18.841 1.00 90.75 107 PRO A C 1
ATOM 780 O O . PRO A 1 107 ? -9.422 -1.778 19.950 1.00 90.75 107 PRO A O 1
ATOM 783 N N . ASP A 1 108 ? -10.785 -1.151 18.288 1.00 90.56 108 ASP A N 1
ATOM 784 C CA . ASP A 1 108 ? -12.038 -1.520 18.942 1.00 90.56 108 ASP A CA 1
ATOM 785 C C . ASP A 1 108 ? -12.897 -2.343 17.979 1.00 90.56 108 ASP A C 1
ATOM 787 O O . ASP A 1 108 ? -13.019 -2.016 16.798 1.00 90.56 108 ASP A O 1
ATOM 791 N N . VAL A 1 109 ? -13.519 -3.407 18.485 1.00 88.19 109 VAL A N 1
ATOM 792 C CA . VAL A 1 109 ? -14.355 -4.340 17.706 1.00 88.19 109 VAL A CA 1
ATOM 793 C C . VAL A 1 109 ? -15.645 -3.703 17.169 1.00 88.19 109 VAL A C 1
ATOM 795 O O . VAL A 1 109 ? -16.277 -4.201 16.226 1.00 88.19 109 VAL A O 1
ATOM 798 N N . HIS A 1 110 ? -16.070 -2.594 17.770 1.00 89.06 110 HIS A N 1
ATOM 799 C CA . HIS A 1 110 ? -17.207 -1.795 17.339 1.00 89.06 110 HIS A CA 1
ATOM 800 C C . HIS A 1 110 ? -16.807 -0.665 16.390 1.00 89.06 110 HIS A C 1
ATOM 802 O O . HIS A 1 110 ? -17.684 0.093 15.973 1.00 89.06 110 HIS A O 1
ATOM 808 N N . HIS A 1 111 ? -15.540 -0.577 15.979 1.00 92.12 111 HIS A N 1
ATOM 809 C CA . HIS A 1 111 ? -15.162 0.246 14.841 1.00 92.12 111 HIS A CA 1
ATOM 810 C C . HIS A 1 111 ? -15.613 -0.372 13.510 1.00 92.12 111 HIS A C 1
ATOM 812 O O . HIS A 1 111 ? -15.709 -1.588 13.330 1.00 92.12 111 HIS A O 1
ATOM 818 N N . VAL A 1 112 ? -15.892 0.513 12.564 1.00 90.56 112 VAL A N 1
ATOM 819 C CA . VAL A 1 112 ? -16.084 0.265 11.138 1.00 90.56 112 VAL A CA 1
ATOM 820 C C . VAL A 1 112 ? -15.233 1.254 10.362 1.00 90.56 112 VAL A C 1
ATOM 822 O O . VAL A 1 112 ? -14.934 2.347 10.841 1.00 90.56 112 VAL A O 1
ATOM 825 N N . THR A 1 113 ? -14.848 0.865 9.155 1.00 89.25 113 THR A N 1
ATOM 826 C CA . THR A 1 113 ? -14.107 1.719 8.229 1.00 89.25 113 THR A CA 1
ATOM 827 C C . THR A 1 113 ? -14.860 1.791 6.911 1.00 89.25 113 THR A C 1
ATOM 829 O O . THR A 1 113 ? -15.417 0.795 6.442 1.00 89.25 113 THR A O 1
ATOM 832 N N . THR A 1 114 ? -14.902 2.987 6.331 1.00 82.12 114 THR A N 1
ATOM 833 C CA . THR A 1 114 ? -15.395 3.218 4.971 1.00 82.12 114 THR A CA 1
ATOM 834 C C . THR A 1 114 ? -14.202 3.266 4.019 1.00 82.12 114 THR A C 1
ATOM 836 O O . THR A 1 114 ? -13.274 4.034 4.284 1.00 82.12 114 THR A O 1
ATOM 839 N N . PRO A 1 115 ? -14.189 2.482 2.929 1.00 77.44 115 PRO A N 1
ATOM 840 C CA . PRO A 1 115 ? -13.119 2.549 1.940 1.00 77.44 115 PRO A CA 1
ATOM 841 C C . PRO A 1 115 ? -13.049 3.934 1.266 1.00 77.44 115 PRO A C 1
ATOM 843 O O . PRO A 1 115 ? -14.105 4.499 0.971 1.00 77.44 115 PRO A O 1
ATOM 846 N N . PRO A 1 116 ? -11.848 4.465 0.961 1.00 69.88 116 PRO A N 1
ATOM 847 C CA . PRO A 1 116 ? -10.528 3.946 1.327 1.00 69.88 116 PRO A CA 1
ATOM 848 C C . PRO A 1 116 ? -10.203 4.223 2.806 1.00 69.88 116 PRO A C 1
ATOM 850 O O . PRO A 1 116 ? -10.256 5.361 3.270 1.00 69.88 116 PRO A O 1
ATOM 853 N N . ALA A 1 117 ? -9.850 3.173 3.553 1.00 80.38 117 ALA A N 1
ATOM 854 C CA . ALA A 1 117 ? -9.528 3.263 4.976 1.00 80.38 117 ALA A CA 1
ATOM 855 C C . ALA A 1 117 ? -8.077 3.744 5.177 1.00 80.38 117 ALA A C 1
ATOM 857 O O . ALA A 1 117 ? -7.154 2.954 5.389 1.00 80.38 117 ALA A O 1
ATOM 858 N N . LEU A 1 118 ? -7.888 5.058 5.056 1.00 81.81 118 LEU A N 1
ATOM 859 C CA . LEU A 1 118 ? -6.613 5.766 5.167 1.00 81.81 118 LEU A CA 1
ATOM 860 C C . LEU A 1 118 ? -6.217 5.963 6.638 1.00 81.81 118 LEU A C 1
ATOM 862 O O . LEU A 1 118 ? -6.655 6.917 7.289 1.00 81.81 118 LEU A O 1
ATOM 866 N N . GLY A 1 119 ? -5.393 5.064 7.175 1.00 82.00 119 GLY A N 1
ATOM 867 C CA . GLY A 1 119 ? -4.873 5.176 8.537 1.00 82.00 119 GLY A CA 1
ATOM 868 C C . GLY A 1 119 ? -5.923 5.037 9.651 1.00 82.00 119 GLY A C 1
ATOM 869 O O . GLY A 1 119 ? -7.130 4.916 9.425 1.00 82.00 119 GLY A O 1
ATOM 870 N N . ILE A 1 120 ? -5.448 5.128 10.895 1.00 82.50 120 ILE A N 1
ATOM 871 C CA . ILE A 1 120 ? -6.247 4.940 12.118 1.00 82.50 120 ILE A CA 1
ATOM 872 C C . ILE A 1 120 ? -7.452 5.887 12.231 1.00 82.50 120 ILE A C 1
ATOM 874 O O . ILE A 1 120 ? -8.480 5.529 12.802 1.00 82.50 120 ILE A O 1
ATOM 878 N N . LYS A 1 121 ? -7.364 7.093 11.651 1.00 83.31 121 LYS A N 1
ATOM 879 C CA . LYS A 1 121 ? -8.448 8.093 11.673 1.00 83.31 121 LYS A CA 1
ATOM 880 C C . LYS A 1 121 ? -9.683 7.658 10.882 1.00 83.31 121 LYS A C 1
ATOM 882 O O . LYS A 1 121 ? -10.747 8.243 11.051 1.00 83.31 121 LYS A O 1
ATOM 887 N N . SER A 1 122 ? -9.547 6.644 10.029 1.00 85.75 122 SER A N 1
ATOM 888 C CA . SER A 1 122 ? -10.665 6.081 9.272 1.00 85.75 122 SER A CA 1
ATOM 889 C C . SER A 1 122 ? -11.553 5.156 10.112 1.00 85.75 122 SER A C 1
ATOM 891 O O . SER A 1 122 ? -12.657 4.825 9.681 1.00 85.75 122 SER A O 1
ATOM 893 N N . CYS A 1 123 ? -11.102 4.747 11.303 1.00 89.25 123 CYS A N 1
ATOM 894 C CA . CYS A 1 123 ? -11.883 3.947 12.241 1.00 89.25 123 CYS A CA 1
ATOM 895 C C . CYS A 1 123 ? -12.969 4.804 12.902 1.00 89.25 123 CYS A C 1
ATOM 897 O O . CYS A 1 123 ? -12.672 5.742 13.638 1.00 89.25 123 CYS A O 1
ATOM 899 N N . GLN A 1 124 ? -14.235 4.470 12.655 1.00 90.94 124 GLN A N 1
ATOM 900 C CA . GLN A 1 124 ? -15.393 5.159 13.227 1.00 90.94 124 GLN A CA 1
ATOM 901 C C . GLN A 1 124 ? -16.305 4.175 13.950 1.00 90.94 124 GLN A C 1
ATOM 903 O O . GLN A 1 124 ? -16.435 3.024 13.545 1.00 90.94 124 GLN A O 1
ATOM 908 N N . CYS A 1 125 ? -16.944 4.601 15.038 1.00 90.19 125 CYS A N 1
ATOM 909 C CA . CYS A 1 125 ? -17.840 3.719 15.782 1.00 90.19 125 CYS A CA 1
ATOM 910 C C . CYS A 1 125 ? -19.084 3.356 14.957 1.00 90.19 125 CYS A C 1
ATOM 912 O O . CYS A 1 125 ? -19.699 4.220 14.329 1.00 90.19 125 CYS A O 1
ATOM 914 N N . LYS A 1 126 ? -19.491 2.081 15.017 1.00 90.44 126 LYS A N 1
ATOM 915 C CA . LYS A 1 126 ? -20.760 1.586 14.460 1.00 90.44 126 LYS A CA 1
ATOM 916 C C . LYS A 1 126 ? -21.941 2.415 14.964 1.00 90.44 126 LYS A C 1
ATOM 918 O O . LYS A 1 126 ? -21.930 2.955 16.074 1.00 90.44 126 LYS A O 1
ATOM 923 N N . THR A 1 127 ? -23.012 2.462 14.178 1.00 87.50 127 THR A N 1
ATOM 924 C CA . THR A 1 127 ? -24.265 3.107 14.582 1.00 87.50 127 THR A CA 1
ATOM 925 C C . THR A 1 127 ? -24.740 2.556 15.930 1.00 87.50 127 THR A C 1
ATOM 927 O O . THR A 1 127 ? -24.840 1.347 16.116 1.00 87.50 127 THR A O 1
ATOM 930 N N . GLY A 1 128 ? -25.012 3.449 16.885 1.00 84.75 128 GLY A N 1
ATOM 931 C CA . GLY A 1 128 ? -25.394 3.077 18.255 1.00 84.75 128 GLY A CA 1
ATOM 932 C C . GLY A 1 128 ? -24.245 3.082 19.268 1.00 84.75 128 GLY A C 1
ATOM 933 O O . GLY A 1 128 ? -24.510 2.997 20.465 1.00 84.75 128 GLY A O 1
ATOM 934 N N . TYR A 1 129 ? -23.004 3.278 18.821 1.00 86.94 129 TYR A N 1
ATOM 935 C CA . TYR A 1 129 ? -21.828 3.440 19.673 1.00 86.94 129 TYR A CA 1
ATOM 936 C C . TYR A 1 129 ? -21.314 4.887 19.630 1.00 86.94 129 TYR A C 1
ATOM 938 O O . TYR A 1 129 ? -21.609 5.639 18.696 1.00 86.94 129 TYR A O 1
ATOM 946 N N . ARG A 1 130 ? -20.580 5.311 20.662 1.00 87.88 130 ARG A N 1
ATOM 947 C CA . ARG A 1 130 ? -19.904 6.611 20.728 1.00 87.88 130 ARG A CA 1
ATOM 948 C C . ARG A 1 130 ? -18.438 6.416 21.094 1.00 87.88 130 ARG A C 1
ATOM 950 O O . ARG A 1 130 ? -18.121 5.570 21.927 1.00 87.88 130 ARG A O 1
ATOM 957 N N . ALA A 1 131 ? -17.577 7.223 20.481 1.00 86.06 131 ALA A N 1
ATOM 958 C CA . ALA A 1 131 ? -16.165 7.260 20.818 1.00 86.06 131 ALA A CA 1
ATOM 959 C C . ALA A 1 131 ? -15.968 7.661 22.289 1.00 86.06 131 ALA A C 1
ATOM 961 O O . ALA A 1 131 ? -16.672 8.528 22.819 1.00 86.06 131 ALA A O 1
ATOM 962 N N . THR A 1 132 ? -15.011 6.998 22.923 1.00 85.06 132 THR A N 1
ATOM 963 C CA . THR A 1 132 ? -14.525 7.244 24.283 1.00 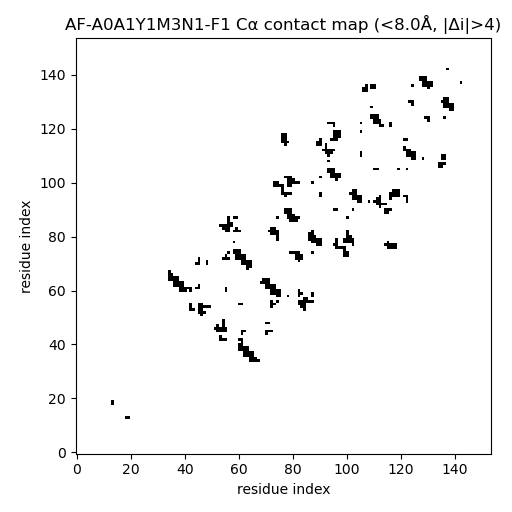85.06 132 THR A CA 1
ATOM 964 C C . THR A 1 132 ? -13.125 7.856 24.221 1.00 85.06 132 THR A C 1
ATOM 966 O O . THR A 1 132 ? -12.427 7.710 23.216 1.00 85.06 132 THR A O 1
ATOM 969 N N . ASP A 1 133 ? -12.666 8.481 25.307 1.00 80.19 133 ASP A N 1
ATOM 970 C CA . ASP A 1 133 ? -11.339 9.121 25.374 1.00 80.19 133 ASP A CA 1
ATOM 971 C C . ASP A 1 133 ? -10.163 8.139 25.192 1.00 80.19 133 ASP A C 1
ATOM 973 O O . ASP A 1 133 ? -9.030 8.551 24.959 1.00 80.19 133 ASP A O 1
ATOM 977 N N . ARG A 1 134 ? -10.417 6.824 25.271 1.00 79.19 134 ARG A N 1
ATOM 978 C CA . ARG A 1 134 ? -9.418 5.755 25.088 1.00 79.19 134 ARG A CA 1
ATOM 979 C C . ARG A 1 134 ? -9.394 5.167 23.676 1.00 79.19 134 ARG A C 1
ATOM 981 O O . ARG A 1 134 ? -8.906 4.056 23.497 1.00 79.19 134 ARG A O 1
ATOM 988 N N . ASN A 1 135 ? -9.924 5.880 22.681 1.00 79.88 135 ASN A N 1
ATOM 989 C CA . ASN A 1 135 ? -9.982 5.407 21.293 1.00 79.88 135 ASN A CA 1
ATOM 990 C C . ASN A 1 135 ? -10.802 4.104 21.126 1.00 79.88 135 ASN A C 1
ATOM 992 O O . ASN A 1 135 ? -10.556 3.323 20.208 1.00 79.88 135 ASN A O 1
ATOM 996 N N . GLY A 1 136 ? -11.758 3.877 22.035 1.00 86.38 136 GLY A N 1
ATOM 997 C CA . GLY A 1 136 ? -12.704 2.757 22.024 1.00 86.38 136 GLY A CA 1
ATOM 998 C C . GLY A 1 136 ? -14.146 3.224 21.830 1.00 86.38 136 GLY A C 1
ATOM 999 O O . GLY A 1 136 ? -14.440 4.417 21.949 1.00 86.38 136 GLY A O 1
ATOM 1000 N N . CYS A 1 137 ? -15.057 2.294 21.568 1.00 88.75 137 CYS A N 1
ATOM 1001 C CA . CYS A 1 137 ? -16.456 2.571 21.257 1.00 88.75 137 CYS A CA 1
ATOM 1002 C C . CYS A 1 137 ? -17.386 1.972 22.316 1.00 88.75 137 CYS A C 1
ATOM 1004 O O . CYS A 1 137 ? -17.482 0.757 22.463 1.00 88.75 137 CYS A O 1
ATOM 1006 N N . GLU A 1 138 ? -18.152 2.818 23.007 1.00 86.75 138 GLU A N 1
ATOM 1007 C CA . GLU A 1 138 ? -19.137 2.375 24.001 1.00 86.75 138 GLU A CA 1
ATOM 1008 C C . GLU A 1 138 ? -20.567 2.531 23.477 1.00 86.75 138 GLU A C 1
ATOM 1010 O O . GLU A 1 138 ? -20.886 3.477 22.753 1.00 86.75 138 GLU A O 1
ATOM 1015 N N . SER A 1 139 ? -21.454 1.603 23.843 1.00 83.81 139 SER A N 1
ATOM 1016 C CA . SER A 1 139 ? -22.863 1.685 23.465 1.00 83.81 139 SER A CA 1
ATOM 1017 C C . SER A 1 139 ? -23.521 2.948 24.043 1.00 83.81 139 SER A C 1
ATOM 1019 O O . SER A 1 139 ? -23.360 3.282 25.220 1.00 83.81 139 SER A O 1
ATOM 1021 N N . LYS A 1 140 ? -24.336 3.641 23.240 1.00 71.56 140 LYS A N 1
ATOM 1022 C CA . LYS A 1 140 ? -25.112 4.808 23.701 1.00 71.56 140 LYS A CA 1
ATOM 1023 C C . LYS A 1 140 ? -26.078 4.462 24.844 1.00 71.56 140 LYS A C 1
ATOM 1025 O O . LYS A 1 140 ? -26.443 5.351 25.610 1.00 71.56 140 LYS A O 1
ATOM 1030 N N . LEU A 1 141 ? -26.469 3.191 24.979 1.00 63.94 141 LEU A N 1
ATOM 1031 C CA . LEU A 1 141 ? -27.389 2.714 26.014 1.00 63.94 141 LEU A CA 1
ATOM 1032 C C . LEU A 1 141 ? -26.759 2.744 27.417 1.00 63.94 141 LEU A C 1
ATOM 1034 O O . LEU A 1 141 ? -27.445 3.043 28.393 1.00 63.94 141 LEU A O 1
ATOM 1038 N N . THR A 1 142 ? -25.451 2.488 27.525 1.00 55.97 142 THR A N 1
ATOM 1039 C CA . THR A 1 142 ? -24.726 2.546 28.803 1.00 55.97 142 THR A CA 1
ATOM 1040 C C . THR A 1 142 ? -24.540 3.986 29.281 1.00 55.97 142 THR A C 1
ATOM 1042 O O . THR A 1 142 ? -24.648 4.261 30.475 1.00 55.97 142 THR A O 1
ATOM 1045 N N . PHE A 1 143 ? -24.354 4.934 28.355 1.00 50.91 143 PHE A N 1
ATOM 1046 C CA . PHE A 1 143 ? -24.135 6.339 28.703 1.00 50.91 143 PHE A CA 1
ATOM 1047 C C . PHE A 1 143 ? -25.335 6.982 29.411 1.00 50.91 143 PHE A C 1
ATOM 1049 O O . PHE A 1 143 ? -25.158 7.730 30.371 1.00 50.91 143 PHE A O 1
ATOM 1056 N N . PHE A 1 144 ? -26.564 6.641 29.010 1.00 48.50 144 PHE A N 1
ATOM 1057 C CA . PHE A 1 144 ? -27.759 7.103 29.724 1.00 48.50 144 PHE A CA 1
ATOM 1058 C C . PHE A 1 144 ? -27.856 6.534 31.147 1.00 48.50 144 PHE A C 1
ATOM 1060 O O . PHE A 1 144 ? -28.372 7.215 32.030 1.00 48.50 144 PHE A O 1
ATOM 1067 N N . ARG A 1 145 ? -27.312 5.338 31.415 1.00 50.81 145 ARG A N 1
ATOM 1068 C CA . ARG A 1 145 ? -27.264 4.782 32.780 1.00 50.81 145 ARG A CA 1
ATOM 1069 C C . ARG A 1 145 ? -26.198 5.456 33.653 1.00 50.81 145 ARG A C 1
ATOM 1071 O O . ARG A 1 145 ? -26.399 5.545 34.857 1.00 50.81 145 ARG A O 1
ATOM 1078 N N . GLY A 1 146 ? -25.118 5.973 33.061 1.00 46.72 146 GLY A N 1
ATOM 1079 C CA . GLY A 1 146 ? -24.100 6.760 33.770 1.00 46.72 146 GLY A CA 1
ATOM 1080 C C . GLY A 1 146 ? -24.580 8.159 34.175 1.00 46.72 146 GLY A C 1
ATOM 1081 O O . GLY A 1 146 ? -24.302 8.606 35.282 1.00 46.72 146 GLY A O 1
ATOM 1082 N N . ILE A 1 147 ? -25.372 8.825 33.326 1.00 50.44 147 ILE A N 1
ATOM 1083 C CA . ILE A 1 147 ? -25.976 10.125 33.670 1.00 50.44 147 ILE A CA 1
ATOM 1084 C C . ILE A 1 147 ? -27.149 9.949 34.648 1.00 50.44 147 ILE A C 1
ATOM 1086 O O . ILE A 1 147 ? -27.339 10.777 35.535 1.00 50.44 147 ILE A O 1
ATOM 1090 N N . ALA A 1 148 ? -27.903 8.849 34.552 1.00 47.22 148 ALA A N 1
ATOM 1091 C CA . ALA A 1 148 ? -28.992 8.563 35.489 1.00 47.22 148 ALA A CA 1
ATOM 1092 C C . ALA A 1 148 ? -28.514 8.290 36.930 1.00 47.22 148 ALA A C 1
ATOM 1094 O O . ALA A 1 148 ? -29.300 8.440 37.860 1.00 47.22 148 ALA A O 1
ATOM 1095 N N . LEU A 1 149 ? -27.240 7.933 37.139 1.00 47.84 149 LEU A N 1
ATOM 1096 C CA . LEU A 1 149 ? -26.656 7.776 38.479 1.00 47.84 149 LEU A CA 1
ATOM 1097 C C . LEU A 1 149 ? -26.058 9.076 39.045 1.00 47.84 149 LEU A C 1
ATOM 1099 O O . LEU A 1 149 ? -25.813 9.150 40.244 1.00 47.84 149 LEU A O 1
ATOM 1103 N N . ALA A 1 150 ? -25.870 10.114 38.225 1.00 44.84 150 ALA A N 1
ATOM 1104 C CA . ALA A 1 150 ? -25.389 11.427 38.670 1.00 44.84 150 ALA A CA 1
ATOM 1105 C C . ALA A 1 150 ? -26.526 12.439 38.938 1.00 44.84 150 ALA A C 1
ATOM 1107 O O . ALA A 1 150 ? -26.256 13.592 39.261 1.00 44.84 150 ALA A O 1
ATOM 1108 N N . GLY A 1 151 ? -27.792 12.024 38.791 1.00 43.53 151 GLY A N 1
ATOM 1109 C CA . GLY A 1 151 ? -28.962 12.909 38.799 1.00 43.53 151 GLY A CA 1
ATOM 1110 C C . GLY A 1 151 ? -30.019 12.640 39.874 1.00 43.53 151 GLY A C 1
ATOM 1111 O O . GLY A 1 151 ? -31.131 13.136 39.725 1.00 43.53 151 GLY A O 1
ATOM 1112 N N . VAL A 1 152 ? -29.724 11.875 40.933 1.00 44.44 152 VAL A N 1
ATOM 1113 C CA . VAL A 1 152 ? -30.640 11.718 42.083 1.00 44.44 152 VAL A CA 1
ATOM 1114 C C . VAL A 1 152 ? -29.868 11.867 43.397 1.00 44.44 152 VAL A C 1
ATOM 1116 O O . VAL A 1 152 ? -29.583 10.902 44.098 1.00 44.44 152 VAL A O 1
ATOM 1119 N N . VAL A 1 153 ? -29.519 13.112 43.713 1.00 42.28 153 VAL A N 1
ATOM 1120 C CA . VAL A 1 153 ? -29.414 13.598 45.094 1.00 42.28 153 VAL A CA 1
ATOM 1121 C C . VAL A 1 153 ? -30.324 14.824 45.169 1.00 42.28 153 VAL A C 1
ATOM 1123 O O . VAL A 1 153 ? -29.962 15.908 44.710 1.00 42.28 153 VAL A O 1
ATOM 1126 N N . HIS A 1 154 ? -31.538 14.612 45.666 1.00 35.84 154 HIS A N 1
ATOM 1127 C CA . HIS A 1 154 ? -32.383 15.618 46.302 1.00 35.84 154 HIS A CA 1
ATOM 1128 C C . HIS A 1 154 ? -33.139 14.925 47.429 1.00 35.84 154 HIS A C 1
ATOM 1130 O O . HIS A 1 154 ? -33.731 13.858 47.146 1.00 35.84 154 HIS A O 1
#

Mean predicted aligned error: 14.76 Å

InterPro domains:
  IPR009030 Growth factor receptor cysteine-rich domain superfamily [SSF57184] (45-137)

Organism: Photinus pyralis (NCBI:txid7054)

Solvent-accessible surface area (backbone atoms only — not comparable to full-atom values): 8953 Å² total; per-residue (Å²): 134,90,78,82,79,82,79,85,79,85,82,81,86,71,96,51,70,66,63,53,50,55,48,47,58,70,69,46,68,83,74,59,66,80,50,63,64,46,77,62,93,50,55,73,78,31,22,75,78,38,94,84,39,75,27,47,14,94,56,26,44,31,26,35,26,69,78,75,72,44,66,43,36,36,16,39,81,10,17,21,48,69,3,32,59,93,31,49,41,70,45,57,74,28,21,18,15,70,58,71,36,33,63,41,71,43,91,27,92,49,32,33,29,59,84,68,10,56,32,79,83,34,52,39,52,38,92,66,38,40,79,44,100,82,71,34,53,43,54,55,74,58,53,57,57,58,53,62,70,74,68,78,89,130

Foldseek 3Di:
DDDDDDDDDDDDDDPDVVVVVVVCVVPVVVPPPQADKDFPVDQVLVLVVDDVGPFFAPQWTWTARPVPRDIATWGHWQWAARRTYPGTDGDAWQWGDDDTRDIDGAPEPQWTADPSRHPNVRTDGHPQWDADPVSYTDGPVVVVVVVVVVPDDD